Protein AF-A0A7S1EHJ7-F1 (afdb_monomer)

Structure (mmCIF, N/CA/C/O backbone):
data_AF-A0A7S1EHJ7-F1
#
_entry.id   AF-A0A7S1EHJ7-F1
#
loop_
_atom_site.group_PDB
_atom_site.id
_atom_site.type_symbol
_atom_site.label_atom_id
_atom_site.label_alt_id
_atom_site.label_comp_id
_atom_site.label_asym_id
_atom_site.label_entity_id
_atom_site.label_seq_id
_atom_site.pdbx_PDB_ins_code
_atom_site.Cartn_x
_atom_site.Cartn_y
_atom_site.Cartn_z
_atom_site.occupancy
_atom_site.B_iso_or_equiv
_atom_site.auth_seq_id
_atom_site.auth_comp_id
_atom_site.auth_asym_id
_atom_site.auth_atom_id
_atom_site.pdbx_PDB_model_num
ATOM 1 N N . ILE A 1 1 ? 2.067 16.881 5.313 1.00 90.81 1 ILE A N 1
ATOM 2 C CA . ILE A 1 1 ? 1.073 16.050 6.044 1.00 90.81 1 ILE A CA 1
ATOM 3 C C . ILE A 1 1 ? 0.923 16.614 7.448 1.00 90.81 1 ILE A C 1
ATOM 5 O O . ILE A 1 1 ? 1.936 17.007 8.009 1.00 90.81 1 ILE A O 1
ATOM 9 N N . TYR A 1 2 ? -0.285 16.680 8.009 1.00 91.31 2 TYR A N 1
ATOM 10 C CA . TYR A 1 2 ? -0.469 17.052 9.417 1.00 91.31 2 TYR A CA 1
ATOM 11 C C . TYR A 1 2 ? -0.591 15.801 10.284 1.00 91.31 2 TYR A C 1
ATOM 13 O O . TYR A 1 2 ? -1.281 14.858 9.908 1.00 91.31 2 TYR A O 1
ATOM 21 N N . THR A 1 3 ? 0.077 15.787 11.436 1.00 86.56 3 THR A N 1
ATOM 22 C CA . THR A 1 3 ? 0.035 14.667 12.386 1.00 86.56 3 THR A CA 1
ATOM 23 C C . THR A 1 3 ? -0.514 15.110 13.739 1.00 86.56 3 THR A C 1
ATOM 25 O O . THR A 1 3 ? -0.376 16.274 14.135 1.00 86.56 3 THR A O 1
ATOM 28 N N . SER A 1 4 ? -1.158 14.181 14.455 1.00 80.75 4 SER A N 1
ATOM 29 C CA . SER A 1 4 ? -1.612 14.401 15.828 1.00 80.75 4 SER A CA 1
ATOM 30 C C . SER A 1 4 ? -0.389 14.559 16.734 1.00 80.75 4 SER A C 1
ATOM 32 O O . SER A 1 4 ? 0.298 13.585 17.043 1.00 80.75 4 SER A O 1
ATOM 34 N N . GLY A 1 5 ? -0.074 15.795 17.117 1.00 71.25 5 GLY A N 1
ATOM 35 C CA . GLY A 1 5 ? 0.966 16.070 18.103 1.00 71.25 5 GLY A CA 1
ATOM 36 C C . GLY A 1 5 ? 0.512 15.648 19.501 1.00 71.25 5 GLY A C 1
ATOM 37 O O . GLY A 1 5 ? -0.667 15.736 19.825 1.00 71.25 5 GLY A O 1
ATOM 38 N N . THR A 1 6 ? 1.446 15.229 20.355 1.00 70.75 6 THR A N 1
ATOM 39 C CA . THR A 1 6 ? 1.169 14.935 21.776 1.00 70.75 6 THR A CA 1
ATOM 40 C C . THR A 1 6 ? 0.953 16.197 22.619 1.00 70.75 6 THR A C 1
ATOM 42 O O . THR A 1 6 ? 0.519 16.112 23.762 1.00 70.75 6 THR A O 1
ATOM 45 N N . THR A 1 7 ? 1.238 17.376 22.058 1.00 74.56 7 THR A N 1
ATOM 46 C CA . THR A 1 7 ? 1.077 18.682 22.699 1.00 74.56 7 THR A CA 1
ATOM 47 C C . THR A 1 7 ? 0.446 19.680 21.724 1.00 74.56 7 THR A C 1
ATOM 49 O O . THR A 1 7 ? 1.096 20.129 20.778 1.00 74.56 7 THR A O 1
ATOM 52 N N . GLY A 1 8 ? -0.821 20.036 21.955 1.00 81.00 8 GLY A N 1
ATOM 53 C CA . GLY A 1 8 ? -1.511 21.129 21.258 1.00 81.00 8 GLY A CA 1
ATOM 54 C C . GLY A 1 8 ? -1.956 20.827 19.821 1.00 81.00 8 GLY A C 1
ATOM 55 O O . GLY A 1 8 ? -2.381 19.719 19.503 1.00 81.00 8 GLY A O 1
ATOM 56 N N . ASN A 1 9 ? -1.905 21.853 18.965 1.00 87.75 9 ASN A N 1
ATOM 57 C CA . ASN A 1 9 ? -2.406 21.799 17.589 1.00 87.75 9 ASN A CA 1
ATOM 58 C C . ASN A 1 9 ? -1.641 20.783 16.712 1.00 87.75 9 ASN A C 1
ATOM 60 O O . ASN A 1 9 ? -0.449 20.545 16.946 1.00 87.75 9 ASN A O 1
ATOM 64 N N . PRO A 1 10 ? -2.282 20.225 15.662 1.00 88.94 10 PRO A N 1
ATOM 65 C CA . PRO A 1 10 ? -1.616 19.357 14.695 1.00 88.94 10 PRO A CA 1
ATOM 66 C C . PRO A 1 10 ? -0.368 20.008 14.095 1.00 88.94 10 PRO A C 1
ATOM 68 O O . PRO A 1 10 ? -0.369 21.189 13.743 1.00 88.94 10 PRO A O 1
ATOM 71 N N . LYS A 1 11 ? 0.699 19.221 13.945 1.00 91.12 11 LYS A N 1
ATOM 72 C CA . LYS A 1 11 ? 1.992 19.698 13.435 1.00 91.12 11 LYS A CA 1
ATOM 73 C C . LYS A 1 11 ? 2.163 19.287 11.978 1.00 91.12 11 LYS A C 1
ATOM 75 O O . LYS A 1 11 ? 1.831 18.163 11.605 1.00 91.12 11 LYS A O 1
ATOM 80 N N . GLY A 1 12 ? 2.681 20.199 11.160 1.00 92.56 12 GLY A N 1
ATOM 81 C CA . GLY A 1 12 ? 2.990 19.933 9.759 1.00 92.56 12 GLY A CA 1
ATOM 82 C C . GLY A 1 12 ? 4.323 19.200 9.614 1.00 92.56 12 GLY A C 1
ATOM 83 O O . GLY A 1 12 ? 5.369 19.737 9.966 1.00 92.56 12 GLY A O 1
ATOM 84 N N . ALA A 1 13 ? 4.292 17.992 9.062 1.00 93.06 13 ALA A N 1
ATOM 85 C CA . ALA A 1 13 ? 5.464 17.271 8.591 1.00 93.06 13 ALA A CA 1
ATOM 86 C C . ALA A 1 13 ? 5.707 17.586 7.107 1.00 93.06 13 ALA A C 1
ATOM 88 O O . ALA A 1 13 ? 4.861 17.291 6.247 1.00 93.06 13 ALA A O 1
ATOM 89 N N . LEU A 1 14 ? 6.869 18.181 6.822 1.00 95.38 14 LEU A N 1
ATOM 90 C CA . LEU A 1 14 ? 7.370 18.397 5.469 1.00 95.38 14 LEU A CA 1
ATOM 91 C C . LEU A 1 14 ? 8.178 17.174 5.035 1.00 95.38 14 LEU A C 1
ATOM 93 O O . LEU A 1 14 ? 9.206 16.859 5.629 1.00 95.38 14 LEU A O 1
ATOM 97 N N . ILE A 1 15 ? 7.713 16.501 3.987 1.00 94.88 15 ILE A N 1
ATOM 98 C CA . ILE A 1 15 ? 8.362 15.313 3.433 1.00 94.88 15 ILE A CA 1
ATOM 99 C C . ILE A 1 15 ? 8.882 15.693 2.042 1.00 94.88 15 ILE A C 1
ATOM 101 O O . ILE A 1 15 ? 8.072 16.022 1.173 1.00 94.88 15 ILE A O 1
ATOM 105 N N . PRO A 1 16 ? 10.206 15.712 1.807 1.00 96.19 16 PRO A N 1
ATOM 106 C CA . PRO A 1 16 ? 10.737 16.024 0.486 1.00 96.19 16 PRO A CA 1
ATOM 107 C C . PRO A 1 16 ? 10.447 14.873 -0.483 1.00 96.19 16 PRO A C 1
ATOM 109 O O . PRO A 1 16 ? 10.479 13.715 -0.079 1.00 96.19 16 PRO A O 1
ATOM 112 N N . GLN A 1 17 ? 10.266 15.161 -1.775 1.00 94.69 17 GLN A N 1
ATOM 113 C CA . GLN A 1 17 ? 9.978 14.126 -2.784 1.00 94.69 17 GLN A CA 1
ATOM 114 C C . GLN A 1 17 ? 10.992 12.968 -2.773 1.00 94.69 17 GLN A C 1
ATOM 116 O O . GLN A 1 17 ? 10.603 11.807 -2.851 1.00 94.69 17 GLN A O 1
ATOM 121 N N . ARG A 1 18 ? 12.289 13.263 -2.577 1.00 96.25 18 ARG A N 1
ATOM 122 C CA . ARG A 1 18 ? 13.354 12.244 -2.486 1.00 96.25 18 ARG A CA 1
ATOM 123 C C . ARG A 1 18 ? 13.157 11.223 -1.360 1.00 96.25 18 ARG A C 1
ATOM 125 O O . ARG A 1 18 ? 13.739 10.147 -1.424 1.00 96.25 18 ARG A O 1
ATOM 132 N N . ALA A 1 19 ? 12.364 11.546 -0.334 1.00 96.31 19 ALA A N 1
ATOM 133 C CA . ALA A 1 19 ? 12.063 10.613 0.748 1.00 96.31 19 ALA A CA 1
ATOM 134 C C . ALA A 1 19 ? 11.304 9.379 0.243 1.00 96.31 19 ALA A C 1
ATOM 136 O O . ALA A 1 19 ? 11.438 8.317 0.842 1.00 96.31 19 ALA A O 1
ATOM 137 N N . LEU A 1 20 ? 10.579 9.490 -0.880 1.00 97.19 20 LEU A N 1
ATOM 138 C CA . LEU A 1 20 ? 9.947 8.343 -1.525 1.00 97.19 20 LEU A CA 1
ATOM 139 C C . LEU A 1 20 ? 10.973 7.250 -1.827 1.00 97.19 20 LEU A C 1
ATOM 141 O O . LEU A 1 20 ? 10.752 6.114 -1.438 1.00 97.19 20 LEU A O 1
ATOM 145 N N . ILE A 1 21 ? 12.121 7.602 -2.415 1.00 96.62 21 ILE A N 1
ATOM 146 C CA . ILE A 1 21 ? 13.168 6.638 -2.792 1.00 96.62 21 ILE A CA 1
ATOM 147 C C . ILE A 1 21 ? 13.679 5.851 -1.579 1.00 96.62 21 ILE A C 1
ATOM 149 O O . ILE A 1 21 ? 13.888 4.646 -1.673 1.00 96.62 21 ILE A O 1
ATOM 153 N N . GLY A 1 22 ? 13.822 6.513 -0.427 1.00 96.12 22 GLY A N 1
ATOM 154 C CA . GLY A 1 22 ? 14.190 5.850 0.826 1.00 96.12 22 GLY A CA 1
ATOM 155 C C . GLY A 1 22 ? 13.096 4.933 1.385 1.00 96.12 22 GLY A C 1
ATOM 156 O O . GLY A 1 22 ? 13.419 3.950 2.043 1.00 96.12 22 GLY A O 1
ATOM 157 N N . ASN A 1 23 ? 11.819 5.221 1.106 1.00 96.75 23 ASN A N 1
ATOM 158 C CA . ASN A 1 23 ? 10.685 4.402 1.546 1.00 96.75 23 ASN A CA 1
ATOM 159 C C . ASN A 1 23 ? 10.510 3.122 0.712 1.00 96.75 23 ASN A C 1
ATOM 161 O O . ASN A 1 23 ? 10.030 2.110 1.222 1.00 96.75 23 ASN A O 1
ATOM 165 N N . LEU A 1 24 ? 10.895 3.157 -0.571 1.00 97.31 24 LEU A N 1
ATOM 166 C CA . LEU A 1 24 ? 10.608 2.085 -1.531 1.00 97.31 24 LEU A CA 1
ATOM 167 C C . LEU A 1 24 ? 11.140 0.717 -1.097 1.00 97.31 24 LEU A C 1
ATOM 169 O O . LEU A 1 24 ? 10.460 -0.279 -1.312 1.00 97.31 24 LEU A O 1
ATOM 173 N N . SER A 1 25 ? 12.315 0.644 -0.469 1.00 95.06 25 SER A N 1
ATOM 174 C CA . SER A 1 25 ? 12.891 -0.637 -0.037 1.00 95.06 25 SER A CA 1
ATOM 175 C C . SER A 1 25 ? 12.021 -1.342 1.008 1.00 95.06 25 SER A C 1
ATOM 177 O O . SER A 1 25 ? 11.764 -2.539 0.885 1.00 95.06 25 SER A O 1
ATOM 179 N N . GLY A 1 26 ? 11.516 -0.599 1.997 1.00 95.25 26 GLY A N 1
ATOM 180 C CA . GLY A 1 26 ? 10.600 -1.122 3.010 1.00 95.25 26 GLY A CA 1
ATOM 181 C C . GLY A 1 26 ? 9.246 -1.505 2.416 1.00 95.25 26 GLY A C 1
ATOM 182 O O . GLY A 1 26 ? 8.700 -2.560 2.744 1.00 95.25 26 GLY A O 1
ATOM 183 N N . PHE A 1 27 ? 8.731 -0.695 1.489 1.00 96.75 27 PHE A N 1
ATOM 184 C CA . PHE A 1 27 ? 7.498 -1.009 0.772 1.00 96.75 27 PHE A CA 1
ATOM 185 C C . PHE A 1 27 ? 7.631 -2.314 -0.029 1.00 96.75 27 PHE A C 1
ATOM 187 O O . PHE A 1 27 ? 6.865 -3.242 0.197 1.00 96.75 27 PHE A O 1
ATOM 194 N N . VAL A 1 28 ? 8.640 -2.437 -0.895 1.00 95.25 28 VAL A N 1
ATOM 195 C CA . VAL A 1 28 ? 8.849 -3.629 -1.737 1.00 95.25 28 VAL A CA 1
ATOM 196 C C . VAL A 1 28 ? 9.022 -4.886 -0.882 1.00 95.25 28 VAL A C 1
ATOM 198 O O . VAL A 1 28 ? 8.375 -5.899 -1.145 1.00 95.25 28 VAL A O 1
ATOM 201 N N . ALA A 1 29 ? 9.840 -4.820 0.173 1.00 93.94 29 ALA A N 1
ATOM 202 C CA . ALA A 1 29 ? 10.087 -5.963 1.050 1.00 93.94 29 ALA A CA 1
ATOM 203 C C . ALA A 1 29 ? 8.841 -6.390 1.850 1.00 93.94 29 ALA A C 1
ATOM 205 O O . ALA A 1 29 ? 8.636 -7.581 2.071 1.00 93.94 29 ALA A O 1
ATOM 206 N N . SER A 1 30 ? 8.001 -5.439 2.276 1.00 94.25 30 SER A N 1
ATOM 207 C CA . SER A 1 30 ? 6.759 -5.738 3.010 1.00 94.25 30 SER A CA 1
ATOM 208 C C . SER A 1 30 ? 5.587 -6.134 2.110 1.00 94.25 30 SER A C 1
ATOM 210 O O . SER A 1 30 ? 4.629 -6.732 2.593 1.00 94.25 30 SER A O 1
ATOM 212 N N . GLN A 1 31 ? 5.663 -5.836 0.812 1.00 95.38 31 GLN A N 1
ATOM 213 C CA . GLN A 1 31 ? 4.614 -6.091 -0.174 1.00 95.38 31 GLN A CA 1
ATOM 214 C C . GLN A 1 31 ? 5.018 -7.190 -1.161 1.00 95.38 31 GLN A C 1
ATOM 216 O O . GLN A 1 31 ? 4.764 -7.061 -2.351 1.00 95.38 31 GLN A O 1
ATOM 221 N N . ASN A 1 32 ? 5.671 -8.256 -0.683 1.00 93.06 32 ASN A N 1
ATOM 222 C CA . ASN A 1 32 ? 6.024 -9.441 -1.481 1.00 93.06 32 ASN A CA 1
ATOM 223 C C . ASN A 1 32 ? 6.696 -9.116 -2.829 1.00 93.06 32 ASN A C 1
ATOM 225 O O . ASN A 1 32 ? 6.364 -9.714 -3.848 1.00 93.06 32 ASN A O 1
ATOM 229 N N . TRP A 1 33 ? 7.648 -8.179 -2.829 1.00 93.75 33 TRP A N 1
ATOM 230 C CA . TRP A 1 33 ? 8.344 -7.715 -4.034 1.00 93.75 33 TRP A CA 1
ATOM 231 C C . TRP A 1 33 ? 7.430 -7.038 -5.0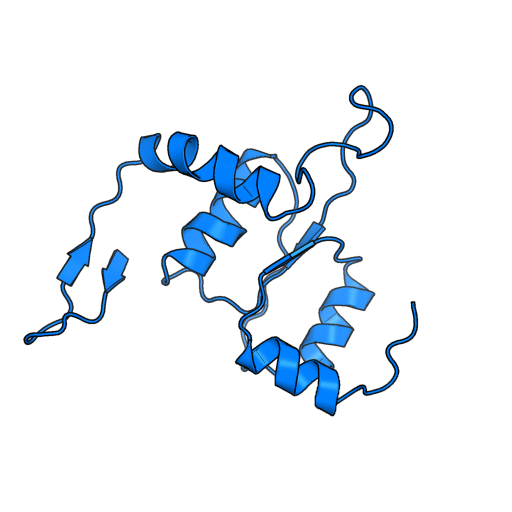64 1.00 93.75 33 TRP A C 1
ATOM 233 O O . TRP A 1 33 ? 7.583 -7.219 -6.271 1.00 93.75 33 TRP A O 1
ATOM 243 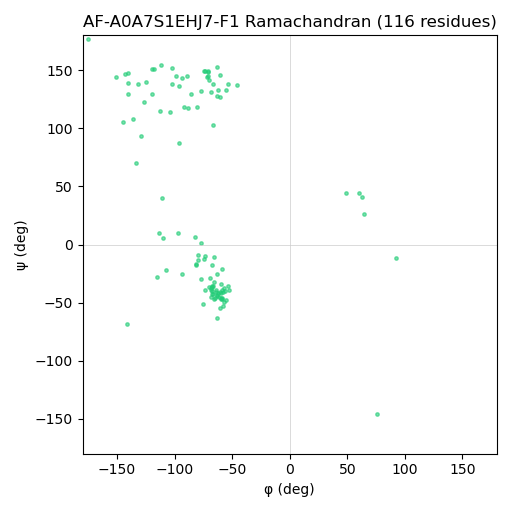N N . PHE A 1 34 ? 6.491 -6.219 -4.583 1.00 95.75 34 PHE A N 1
ATOM 244 C CA . PHE A 1 34 ? 5.579 -5.447 -5.422 1.00 95.75 34 PHE A CA 1
ATOM 245 C C . PHE A 1 34 ? 6.285 -4.733 -6.584 1.00 95.75 34 PHE A C 1
ATOM 247 O O . PHE A 1 34 ? 7.327 -4.102 -6.406 1.00 95.75 34 PHE A O 1
ATOM 254 N N . GLY A 1 35 ? 5.657 -4.779 -7.761 1.00 93.69 35 GLY A N 1
ATOM 255 C CA . GLY A 1 35 ? 6.174 -4.178 -8.992 1.00 93.69 35 GLY A CA 1
ATOM 256 C C . GLY A 1 35 ? 6.999 -5.140 -9.845 1.00 93.69 35 GLY A C 1
ATOM 257 O O . GLY A 1 35 ? 7.230 -4.846 -11.016 1.00 93.69 35 GLY A O 1
ATOM 258 N N . PHE A 1 36 ? 7.357 -6.307 -9.310 1.00 94.19 36 PHE A N 1
ATOM 259 C CA . PHE A 1 36 ? 8.049 -7.371 -10.031 1.00 94.19 36 PHE A CA 1
ATOM 260 C C . PHE A 1 36 ? 7.134 -8.587 -10.212 1.00 94.19 36 PHE A C 1
ATOM 262 O O . PHE A 1 36 ? 6.168 -8.773 -9.467 1.00 94.19 36 PHE A O 1
ATOM 269 N N . ASP A 1 37 ? 7.394 -9.385 -11.244 1.00 93.06 37 ASP A N 1
ATOM 270 C CA . ASP A 1 37 ? 6.827 -10.729 -11.336 1.00 93.06 37 ASP A CA 1
ATOM 271 C C . ASP A 1 37 ? 7.629 -11.653 -10.393 1.00 93.06 37 ASP A C 1
ATOM 273 O O . ASP A 1 37 ? 8.864 -11.598 -10.385 1.00 93.06 37 ASP A O 1
ATOM 277 N N . PRO A 1 38 ? 6.959 -12.461 -9.551 1.00 86.75 38 PRO A N 1
ATOM 278 C CA . PRO A 1 38 ? 7.624 -13.255 -8.518 1.00 86.75 38 PRO A CA 1
ATOM 279 C C . PRO A 1 38 ? 8.383 -14.477 -9.058 1.00 86.75 38 PRO A C 1
ATOM 281 O O . PRO A 1 38 ? 9.144 -15.092 -8.310 1.00 86.75 38 PRO A O 1
ATOM 284 N N . PHE A 1 39 ? 8.177 -14.854 -10.322 1.00 89.81 39 PHE A N 1
ATOM 285 C CA . PHE A 1 39 ? 8.765 -16.045 -10.937 1.00 89.81 39 PHE A CA 1
ATOM 286 C C . PHE A 1 39 ? 9.731 -15.715 -12.076 1.00 89.81 39 PHE A C 1
ATOM 288 O O . PHE A 1 39 ? 10.656 -16.489 -12.320 1.00 89.81 39 PHE A O 1
ATOM 295 N N . ASP A 1 40 ? 9.538 -14.591 -12.765 1.00 92.81 40 ASP A N 1
ATOM 296 C CA . ASP A 1 40 ? 10.357 -14.189 -13.905 1.00 92.81 40 ASP A CA 1
ATOM 297 C C . ASP A 1 40 ? 10.557 -12.662 -13.959 1.00 92.81 40 ASP A C 1
ATOM 299 O O . ASP A 1 40 ? 9.668 -11.937 -14.404 1.00 92.81 40 ASP A O 1
ATOM 303 N N . PRO A 1 41 ? 11.748 -12.144 -13.608 1.00 88.06 41 PRO A N 1
ATOM 304 C CA . PRO A 1 41 ? 12.010 -10.705 -13.588 1.00 88.06 41 PRO A CA 1
ATOM 305 C C . PRO A 1 41 ? 11.972 -10.041 -14.975 1.00 88.06 41 PRO A C 1
ATOM 307 O O . PRO A 1 41 ? 11.993 -8.814 -15.055 1.00 88.06 41 PRO A O 1
ATOM 310 N N . SER A 1 42 ? 11.938 -10.813 -16.068 1.00 92.38 42 SER A N 1
ATOM 311 C CA . SER A 1 42 ? 11.767 -10.274 -17.422 1.00 92.38 42 SER A CA 1
ATOM 312 C C . SER A 1 42 ? 10.306 -9.977 -17.772 1.00 92.38 42 SER A C 1
ATOM 314 O O . SER A 1 42 ? 10.036 -9.236 -18.723 1.00 92.38 42 SER A O 1
ATOM 316 N N . ARG A 1 43 ? 9.353 -10.527 -17.008 1.00 93.94 43 ARG A N 1
ATOM 317 C CA . ARG A 1 43 ? 7.920 -10.330 -17.225 1.00 93.94 43 ARG A CA 1
ATOM 318 C C . ARG A 1 43 ? 7.410 -9.109 -16.461 1.00 93.94 43 ARG A C 1
ATOM 320 O O . ARG A 1 43 ? 7.855 -8.830 -15.347 1.00 93.94 43 ARG A O 1
ATOM 327 N N . PRO A 1 44 ? 6.445 -8.370 -17.035 1.00 90.56 44 PRO A N 1
ATOM 328 C CA . PRO A 1 44 ? 5.785 -7.303 -16.305 1.00 90.56 44 PRO A CA 1
ATOM 329 C C . PRO A 1 44 ? 4.955 -7.890 -15.161 1.00 90.56 44 PRO A C 1
ATOM 331 O O . PRO A 1 44 ? 4.233 -8.866 -15.352 1.00 90.56 44 PRO A O 1
ATOM 334 N N . SER A 1 45 ? 5.008 -7.247 -13.995 1.00 94.81 45 SER A N 1
ATOM 335 C CA . SER A 1 45 ? 4.134 -7.581 -12.870 1.00 94.81 45 SER A CA 1
ATOM 336 C C . SER A 1 45 ? 2.662 -7.393 -13.252 1.00 94.81 45 SER A C 1
ATOM 338 O O . SER A 1 45 ? 2.317 -6.466 -13.987 1.00 94.81 45 SER A O 1
ATOM 340 N N . ASP A 1 46 ? 1.778 -8.227 -12.720 1.00 94.31 46 ASP A N 1
ATOM 341 C CA . ASP A 1 46 ? 0.323 -8.065 -12.778 1.00 94.31 46 ASP A CA 1
ATOM 342 C C . ASP A 1 46 ? -0.237 -7.418 -11.498 1.00 94.31 46 ASP A C 1
ATOM 344 O O . ASP A 1 46 ? -1.449 -7.278 -11.351 1.00 94.31 46 ASP A O 1
ATOM 348 N N . ALA A 1 47 ? 0.632 -6.916 -10.610 1.00 96.88 47 ALA A N 1
ATOM 349 C CA . ALA A 1 47 ? 0.238 -6.422 -9.300 1.00 96.88 47 ALA A CA 1
ATOM 350 C C . ALA A 1 47 ? -0.844 -5.328 -9.346 1.00 96.88 47 ALA A C 1
ATOM 352 O O . ALA A 1 47 ? -0.725 -4.352 -10.095 1.00 96.88 47 ALA A O 1
ATOM 353 N N . VAL A 1 48 ? -1.866 -5.475 -8.504 1.00 98.00 48 VAL A N 1
ATOM 354 C CA . VAL A 1 48 ? -2.931 -4.495 -8.267 1.00 98.00 48 VAL A CA 1
ATOM 355 C C . VAL A 1 48 ? -2.997 -4.255 -6.768 1.00 98.00 48 VAL A C 1
ATOM 357 O O . VAL A 1 48 ? -3.165 -5.201 -5.994 1.00 98.00 48 VAL A O 1
ATOM 360 N N . PHE A 1 49 ? -2.846 -2.999 -6.356 1.00 98.38 49 PHE A N 1
ATOM 361 C CA . PHE A 1 49 ? -2.819 -2.636 -4.943 1.00 98.38 49 PHE A CA 1
ATOM 362 C C . PHE A 1 49 ? -4.178 -2.122 -4.473 1.00 98.38 49 PHE A C 1
ATOM 364 O O . PHE A 1 49 ? -4.870 -1.403 -5.193 1.00 98.38 49 PHE A O 1
ATOM 371 N N . TRP A 1 50 ? -4.543 -2.411 -3.231 1.00 98.00 50 TRP A N 1
ATOM 372 C CA . TRP A 1 50 ? -5.677 -1.771 -2.573 1.00 98.00 50 TRP A CA 1
ATOM 373 C C . TRP A 1 50 ? -5.396 -1.531 -1.091 1.00 98.00 50 TRP A C 1
ATOM 375 O O . TRP A 1 50 ? -4.723 -2.308 -0.420 1.00 98.00 50 TRP A O 1
ATOM 385 N N . SER A 1 51 ? -5.933 -0.446 -0.544 1.00 97.12 51 SER A N 1
ATOM 386 C CA . SER A 1 51 ? -5.924 -0.217 0.898 1.00 97.12 51 SER A CA 1
ATOM 387 C C . SER A 1 51 ? -7.139 0.612 1.308 1.00 97.12 51 SER A C 1
ATOM 389 O O . SER A 1 51 ? -7.522 1.526 0.578 1.00 97.12 51 SER A O 1
ATOM 391 N N . PRO A 1 52 ? -7.730 0.359 2.490 1.00 96.19 52 PRO A N 1
ATOM 392 C CA . PRO A 1 52 ? -8.696 1.270 3.092 1.00 96.19 52 PRO A CA 1
ATOM 393 C C . PRO A 1 52 ? -8.029 2.492 3.752 1.00 96.19 52 PRO A C 1
ATOM 395 O O . PRO A 1 52 ? -8.724 3.288 4.381 1.00 96.19 52 PRO A O 1
ATOM 398 N N . ALA A 1 53 ? -6.697 2.624 3.690 1.00 95.31 53 ALA A N 1
ATOM 399 C CA . ALA A 1 53 ? -5.975 3.759 4.246 1.00 95.31 53 ALA A CA 1
ATOM 400 C C . ALA A 1 53 ? -6.256 5.049 3.464 1.00 95.31 53 ALA A C 1
ATOM 402 O O . ALA A 1 53 ? -6.134 5.101 2.242 1.00 95.31 53 ALA A O 1
ATOM 403 N N . ASP A 1 54 ? -6.577 6.107 4.202 1.00 93.06 54 ASP A N 1
ATOM 404 C CA . ASP A 1 54 ? -6.757 7.443 3.646 1.00 93.06 54 ASP A CA 1
ATOM 405 C C . ASP A 1 54 ? -5.420 8.045 3.175 1.00 93.06 54 ASP A C 1
ATOM 407 O O . ASP A 1 54 ? -4.382 7.883 3.824 1.00 93.06 54 ASP A O 1
ATOM 411 N N . TRP A 1 55 ? -5.440 8.760 2.049 1.00 94.44 55 TRP A N 1
ATOM 412 C CA . TRP A 1 55 ? -4.237 9.317 1.416 1.00 94.44 55 TRP A CA 1
ATOM 413 C C . TRP A 1 55 ? -3.727 10.613 2.064 1.00 94.44 55 TRP A C 1
ATOM 415 O O . TRP A 1 55 ? -2.626 11.060 1.747 1.00 94.44 55 TRP A O 1
ATOM 425 N N . ALA A 1 56 ? -4.475 11.220 2.987 1.00 92.31 56 ALA A N 1
ATOM 426 C CA . ALA A 1 56 ? -3.985 12.320 3.815 1.00 92.31 56 ALA A CA 1
ATOM 427 C C . ALA A 1 56 ? -3.117 11.827 4.986 1.00 92.31 56 ALA A C 1
ATOM 429 O O . ALA A 1 56 ? -2.415 12.627 5.611 1.00 92.31 56 ALA A O 1
ATOM 430 N N . TRP A 1 57 ? -3.133 10.523 5.280 1.00 92.06 57 TRP A N 1
ATOM 431 C CA . TRP A 1 57 ? -2.271 9.897 6.275 1.00 92.06 57 TRP A CA 1
ATOM 432 C C . TRP A 1 57 ? -0.995 9.335 5.640 1.00 92.06 57 TRP A C 1
ATOM 434 O O . TRP A 1 57 ? -1.016 8.785 4.540 1.00 92.06 57 TRP A O 1
ATOM 444 N N . THR A 1 58 ? 0.130 9.431 6.357 1.00 93.12 58 THR A N 1
ATOM 445 C CA . THR A 1 58 ? 1.444 9.026 5.838 1.00 93.12 58 THR A CA 1
ATOM 446 C C . THR A 1 58 ? 1.472 7.581 5.355 1.00 93.12 58 THR A C 1
ATOM 448 O O . THR A 1 58 ? 2.042 7.352 4.301 1.00 93.12 58 THR A O 1
ATOM 451 N N . GLY A 1 59 ? 0.838 6.627 6.043 1.00 92.69 59 GLY A N 1
ATOM 452 C CA . GLY A 1 59 ? 0.839 5.238 5.572 1.00 92.69 59 GLY A CA 1
ATOM 453 C C . GLY A 1 59 ? 0.007 5.027 4.302 1.00 92.69 59 GLY A C 1
ATOM 454 O O . GLY A 1 59 ? 0.426 4.305 3.410 1.00 92.69 59 GLY A O 1
ATOM 455 N N . GLY A 1 60 ? -1.127 5.717 4.136 1.00 95.25 60 GLY A N 1
ATOM 456 C CA . GLY A 1 60 ? -1.881 5.657 2.877 1.00 95.25 60 GLY A CA 1
ATOM 457 C C . GLY A 1 60 ? -1.134 6.324 1.719 1.00 95.25 60 GLY A C 1
ATOM 458 O O . GLY A 1 60 ? -1.146 5.826 0.594 1.00 95.25 60 GLY A O 1
ATOM 459 N N . LEU A 1 61 ? -0.431 7.426 1.992 1.00 96.25 61 LEU A N 1
ATOM 460 C CA . LEU A 1 61 ? 0.331 8.141 0.973 1.00 96.25 61 LEU A CA 1
ATOM 461 C C . LEU A 1 61 ? 1.635 7.424 0.593 1.00 96.25 61 LEU A C 1
ATOM 463 O O . LEU A 1 61 ? 1.913 7.234 -0.589 1.00 96.25 61 LEU A O 1
ATOM 467 N N . MET A 1 62 ? 2.441 7.063 1.590 1.00 96.19 62 MET A N 1
ATOM 468 C CA . MET A 1 62 ? 3.805 6.556 1.423 1.00 96.19 62 MET A CA 1
ATOM 469 C C . MET A 1 62 ? 3.876 5.035 1.362 1.00 96.19 62 MET A C 1
ATOM 471 O O . MET A 1 62 ? 4.802 4.550 0.731 1.00 96.19 62 MET A O 1
ATOM 475 N N . ASP A 1 63 ? 2.920 4.299 1.936 1.00 95.50 63 ASP A N 1
ATOM 476 C CA . ASP A 1 63 ? 2.932 2.825 1.974 1.00 95.50 63 ASP A CA 1
ATOM 477 C C . ASP A 1 63 ? 1.797 2.196 1.144 1.00 95.50 63 ASP A C 1
ATOM 479 O O . ASP A 1 63 ? 1.569 0.990 1.207 1.00 95.50 63 ASP A O 1
ATOM 483 N N . ALA A 1 64 ? 1.090 3.003 0.343 1.00 97.00 64 ALA A N 1
ATOM 484 C CA . ALA A 1 64 ? 0.135 2.523 -0.655 1.00 97.00 64 ALA A CA 1
ATOM 485 C C . ALA A 1 64 ? 0.192 3.352 -1.948 1.00 97.00 64 ALA A C 1
ATOM 487 O O . ALA A 1 64 ? 0.659 2.846 -2.967 1.00 97.00 64 ALA A O 1
ATOM 488 N N . LEU A 1 65 ? -0.235 4.621 -1.932 1.00 97.81 65 LEU A N 1
ATOM 489 C CA . LEU A 1 65 ? -0.431 5.414 -3.155 1.00 97.81 65 LEU A CA 1
ATOM 490 C C . LEU A 1 65 ? 0.862 5.650 -3.949 1.00 97.81 65 LEU A C 1
ATOM 492 O O . LEU A 1 65 ? 0.972 5.219 -5.097 1.00 97.81 65 LEU A O 1
ATOM 496 N N . LEU A 1 66 ? 1.833 6.359 -3.366 1.00 98.00 66 LEU A N 1
ATOM 497 C CA . LEU A 1 66 ? 3.008 6.820 -4.109 1.00 98.00 66 LEU A CA 1
ATOM 498 C C . LEU A 1 66 ? 3.922 5.679 -4.579 1.00 98.00 66 LEU A C 1
ATOM 500 O O . LEU A 1 66 ? 4.335 5.735 -5.736 1.00 98.00 66 LEU A O 1
ATOM 504 N N . PRO A 1 67 ? 4.226 4.636 -3.779 1.00 97.81 67 PRO A N 1
ATOM 505 C CA . PRO A 1 67 ? 5.008 3.507 -4.278 1.00 97.81 67 PRO A CA 1
ATOM 506 C C . PRO A 1 67 ? 4.290 2.733 -5.381 1.00 97.81 67 PRO A C 1
ATOM 508 O O . PRO A 1 67 ? 4.921 2.354 -6.363 1.00 97.81 67 PRO A O 1
ATOM 511 N N . THR A 1 68 ? 2.971 2.542 -5.265 1.00 98.06 68 THR A N 1
ATOM 512 C CA . THR A 1 68 ? 2.197 1.846 -6.302 1.00 98.06 68 THR A CA 1
ATOM 513 C C . THR A 1 68 ? 2.314 2.565 -7.645 1.00 98.06 68 THR A C 1
ATOM 515 O O . THR A 1 68 ? 2.637 1.946 -8.660 1.00 98.06 68 THR A O 1
ATOM 518 N N . LEU A 1 69 ? 2.147 3.892 -7.633 1.00 97.56 69 LEU A N 1
ATOM 519 C CA . LEU A 1 69 ? 2.310 4.723 -8.824 1.00 97.56 69 LEU A CA 1
ATOM 520 C C . LEU A 1 69 ? 3.764 4.779 -9.312 1.00 97.56 69 LEU A C 1
ATOM 522 O O . LEU A 1 69 ? 3.990 4.790 -10.518 1.00 97.56 69 LEU A O 1
ATOM 526 N N . TYR A 1 70 ? 4.747 4.770 -8.405 1.00 97.62 70 TYR A N 1
ATOM 527 C CA . TYR A 1 70 ? 6.169 4.725 -8.759 1.00 97.62 70 TYR A CA 1
ATOM 528 C C . TYR A 1 70 ? 6.512 3.491 -9.607 1.00 97.62 70 TYR A C 1
ATOM 530 O O . TYR A 1 70 ? 7.238 3.610 -10.590 1.00 97.62 70 TYR A O 1
ATOM 538 N N . PHE A 1 71 ? 5.946 2.325 -9.279 1.00 96.56 71 PHE A N 1
ATOM 539 C CA . PHE A 1 71 ? 6.113 1.092 -10.059 1.00 96.56 71 PHE A CA 1
ATOM 540 C C . PHE A 1 71 ? 5.170 0.988 -11.272 1.00 96.56 71 PHE A C 1
ATOM 542 O O . PHE A 1 71 ? 5.112 -0.058 -11.917 1.00 96.56 71 PHE A O 1
ATOM 549 N N . GLY A 1 72 ? 4.408 2.040 -11.591 1.00 96.75 72 GLY A N 1
ATOM 550 C CA . GLY A 1 72 ? 3.484 2.048 -12.729 1.00 96.75 72 GLY A CA 1
ATOM 551 C C . GLY A 1 72 ? 2.335 1.044 -12.596 1.00 96.75 72 GLY A C 1
ATOM 552 O O . GLY A 1 72 ? 1.821 0.557 -13.602 1.00 96.75 72 GLY A O 1
ATOM 553 N N . ARG A 1 73 ? 1.951 0.694 -11.363 1.00 97.56 73 ARG A N 1
ATOM 554 C CA . ARG A 1 73 ? 0.892 -0.279 -11.074 1.00 97.56 73 ARG A CA 1
ATOM 555 C C . ARG A 1 73 ? -0.414 0.419 -10.677 1.00 97.56 73 ARG A C 1
ATOM 557 O O . ARG A 1 73 ? -0.377 1.523 -10.133 1.00 97.56 73 ARG A O 1
ATOM 564 N N . PRO A 1 74 ? -1.582 -0.197 -10.934 1.00 97.88 74 PRO A N 1
ATOM 565 C CA . PRO A 1 74 ? -2.862 0.355 -10.509 1.00 97.88 74 PRO A CA 1
ATOM 566 C C . PRO A 1 74 ? -3.061 0.241 -8.990 1.00 97.88 74 PRO A C 1
ATOM 568 O O . PRO A 1 74 ? -2.696 -0.762 -8.369 1.00 97.88 74 PRO A O 1
ATOM 571 N N . ILE A 1 75 ? -3.712 1.256 -8.418 1.00 98.25 75 ILE A N 1
ATOM 572 C CA . ILE A 1 75 ? -4.237 1.252 -7.050 1.00 98.25 75 ILE A CA 1
ATOM 573 C C . ILE A 1 75 ? -5.751 1.459 -7.080 1.00 98.25 75 ILE A C 1
ATOM 575 O O . ILE A 1 75 ? -6.252 2.390 -7.710 1.00 98.25 75 ILE A O 1
ATOM 579 N N . VAL A 1 76 ? -6.487 0.594 -6.389 1.00 98.25 76 VAL A N 1
ATOM 580 C CA . VAL A 1 76 ? -7.941 0.701 -6.248 1.00 98.25 76 VAL A CA 1
ATOM 581 C C . VAL A 1 76 ? -8.255 1.633 -5.080 1.00 98.25 76 VAL A C 1
ATOM 583 O O . VAL A 1 76 ? -7.743 1.455 -3.974 1.00 98.25 76 VAL A O 1
ATOM 586 N N . ALA A 1 77 ? -9.126 2.613 -5.317 1.00 96.44 77 ALA A N 1
ATOM 587 C CA . ALA A 1 77 ? -9.606 3.550 -4.308 1.00 96.44 77 ALA A CA 1
ATOM 588 C C . ALA A 1 77 ? -11.119 3.410 -4.123 1.00 96.44 77 ALA A C 1
ATOM 590 O O . ALA A 1 77 ? -11.846 3.078 -5.058 1.00 96.44 77 ALA A O 1
ATOM 591 N N . TRP A 1 78 ? -11.600 3.704 -2.916 1.00 96.06 78 TRP A N 1
ATOM 592 C CA . TRP A 1 78 ? -13.028 3.743 -2.628 1.00 96.06 78 TRP A CA 1
ATOM 593 C C . TRP A 1 78 ? -13.371 4.909 -1.707 1.00 96.06 78 TRP A C 1
ATOM 595 O O . TRP A 1 78 ? -12.771 5.071 -0.646 1.00 96.06 78 TRP A O 1
ATOM 605 N N . GLN A 1 79 ? -14.366 5.702 -2.104 1.00 94.25 79 GLN A N 1
ATOM 606 C CA . GLN A 1 79 ? -14.868 6.815 -1.311 1.00 94.25 79 GLN A CA 1
ATOM 607 C C . GLN A 1 79 ? -16.092 6.368 -0.507 1.00 94.25 79 GLN A C 1
ATOM 609 O O . GLN A 1 79 ? -17.239 6.505 -0.927 1.00 94.25 79 GLN A O 1
ATOM 614 N N . GLY A 1 80 ? -15.848 5.833 0.682 1.00 94.12 80 GLY A N 1
ATOM 615 C CA . GLY A 1 80 ? -16.905 5.418 1.591 1.00 94.12 80 GLY A CA 1
ATOM 616 C C . GLY A 1 80 ? -16.352 4.944 2.924 1.00 94.12 80 GLY A C 1
ATOM 617 O O . GLY A 1 80 ? -15.142 4.868 3.130 1.00 94.12 80 GLY A O 1
ATOM 618 N N . ARG A 1 81 ? -17.247 4.609 3.855 1.00 93.88 81 ARG A N 1
ATOM 619 C CA . ARG A 1 81 ? -16.831 3.974 5.109 1.00 93.88 81 ARG A CA 1
ATOM 620 C C . ARG A 1 81 ? -16.370 2.547 4.840 1.00 93.88 81 ARG A C 1
ATOM 622 O O . ARG A 1 81 ? -16.950 1.843 4.014 1.00 93.88 81 ARG A O 1
ATOM 629 N N . PHE A 1 82 ? -15.362 2.115 5.589 1.00 96.50 82 PHE A N 1
ATOM 630 C CA . PHE A 1 82 ? -14.911 0.734 5.556 1.00 96.50 82 PHE A CA 1
ATOM 631 C C . PHE A 1 82 ? -16.023 -0.219 6.015 1.00 96.50 82 PHE A C 1
ATOM 633 O O . PHE A 1 82 ? -16.631 -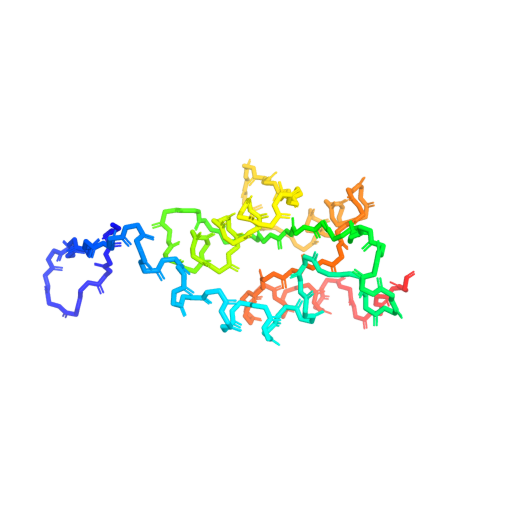0.027 7.070 1.00 96.50 82 PHE A O 1
ATOM 640 N N . SER A 1 83 ? -16.235 -1.285 5.249 1.00 96.69 83 SER A N 1
ATOM 641 C CA . SER A 1 83 ? -16.921 -2.495 5.689 1.00 96.69 83 SER A CA 1
ATOM 642 C C . SER A 1 83 ? -16.201 -3.705 5.099 1.00 96.69 83 SER A C 1
ATOM 644 O O . SER A 1 83 ? -15.666 -3.633 3.992 1.00 96.69 83 SER A O 1
ATOM 646 N N . ALA A 1 84 ? -16.188 -4.823 5.826 1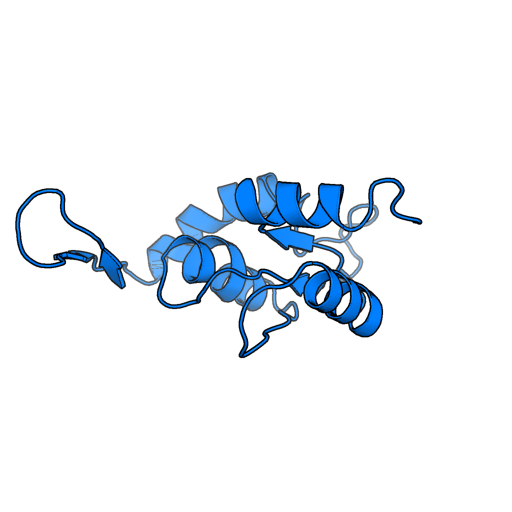.00 96.19 84 ALA A N 1
ATOM 647 C CA . ALA A 1 84 ? -15.547 -6.045 5.346 1.00 96.19 84 ALA A CA 1
ATOM 648 C C . ALA A 1 84 ? -16.177 -6.553 4.038 1.00 96.19 84 ALA A C 1
ATOM 650 O O . ALA A 1 84 ? -15.458 -6.924 3.119 1.00 96.19 84 ALA A O 1
ATOM 651 N N . ALA A 1 85 ? -17.508 -6.492 3.925 1.00 95.25 85 ALA A N 1
ATOM 652 C CA . ALA A 1 85 ? -18.219 -6.886 2.711 1.00 95.25 85 ALA A CA 1
ATOM 653 C C . ALA A 1 85 ? -17.775 -6.058 1.496 1.00 95.25 85 ALA A C 1
ATOM 655 O O . ALA A 1 85 ? -17.438 -6.620 0.459 1.00 95.25 85 ALA A O 1
ATOM 656 N N . LYS A 1 86 ? -17.692 -4.726 1.644 1.00 96.69 86 LYS A N 1
ATOM 657 C CA . LYS A 1 86 ? -17.235 -3.857 0.555 1.00 96.69 86 LYS A CA 1
ATOM 658 C C . LYS A 1 86 ? -15.758 -4.084 0.230 1.00 96.69 86 LYS A C 1
ATOM 660 O O . LYS A 1 86 ? -15.389 -4.038 -0.934 1.00 96.69 86 LYS A O 1
ATOM 665 N N . ALA A 1 87 ? -14.922 -4.351 1.233 1.00 96.50 87 ALA A N 1
ATOM 666 C CA . ALA A 1 87 ? -13.523 -4.704 1.017 1.00 96.50 87 ALA A CA 1
ATOM 667 C C . ALA A 1 87 ? -13.395 -5.953 0.126 1.00 96.50 87 ALA A C 1
ATOM 669 O O . ALA A 1 87 ? -12.721 -5.895 -0.899 1.00 96.50 87 ALA A O 1
ATOM 670 N N . PHE A 1 88 ? -14.075 -7.051 0.473 1.00 95.75 88 PHE A N 1
ATOM 671 C CA . PHE A 1 88 ? -14.051 -8.278 -0.330 1.00 95.75 88 PHE A CA 1
ATOM 672 C C . PHE A 1 88 ? -14.621 -8.075 -1.735 1.00 95.75 88 PHE A C 1
ATOM 674 O O . PHE A 1 88 ? -14.026 -8.545 -2.699 1.00 95.75 88 PHE A O 1
ATOM 681 N N . GLU A 1 89 ? -15.718 -7.326 -1.864 1.00 95.88 89 GLU A N 1
ATOM 682 C CA . GLU A 1 89 ? -16.297 -6.970 -3.163 1.00 95.88 89 GLU A CA 1
ATOM 683 C C . GLU A 1 89 ? -15.284 -6.245 -4.058 1.00 95.88 89 GLU A C 1
ATOM 685 O O . GLU A 1 89 ? -15.085 -6.649 -5.199 1.00 95.88 89 GLU A O 1
ATOM 690 N N . LEU A 1 90 ? -14.610 -5.211 -3.541 1.00 97.12 90 LEU A N 1
ATOM 691 C CA . LEU A 1 90 ? -13.596 -4.466 -4.294 1.00 97.12 90 LEU A CA 1
ATOM 692 C C . LEU A 1 90 ? -12.414 -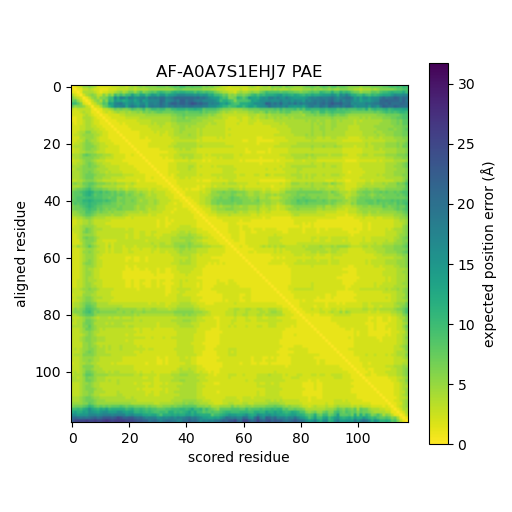5.364 -4.676 1.00 97.12 90 LEU A C 1
ATOM 694 O O . LEU A 1 90 ? -11.956 -5.326 -5.815 1.00 97.12 90 LEU A O 1
ATOM 698 N N . MET A 1 91 ? -11.931 -6.184 -3.739 1.00 96.31 91 MET A N 1
ATOM 699 C CA . MET A 1 91 ? -10.809 -7.085 -4.000 1.00 96.31 91 MET A CA 1
ATOM 700 C C . MET A 1 91 ? -11.128 -8.089 -5.108 1.00 96.31 91 MET A C 1
ATOM 702 O O . MET A 1 91 ? -10.321 -8.252 -6.022 1.00 96.31 91 MET A O 1
ATOM 706 N N . ALA A 1 92 ? -12.316 -8.695 -5.068 1.00 95.75 92 ALA A N 1
ATOM 707 C CA . ALA A 1 92 ? -12.765 -9.638 -6.083 1.00 95.75 92 ALA A CA 1
ATOM 708 C C . ALA A 1 92 ? -13.033 -8.955 -7.435 1.00 95.75 92 ALA A C 1
ATOM 710 O O . ALA A 1 92 ? -12.591 -9.449 -8.469 1.00 95.75 92 ALA A O 1
ATOM 711 N N . ALA A 1 93 ? -13.719 -7.808 -7.442 1.00 97.44 93 ALA A N 1
ATOM 712 C CA . ALA A 1 93 ? -14.107 -7.116 -8.671 1.00 97.44 93 ALA A CA 1
ATOM 713 C C . ALA A 1 93 ? -12.909 -6.577 -9.468 1.00 97.44 93 ALA A C 1
ATOM 715 O O . ALA A 1 93 ? -12.970 -6.518 -10.695 1.00 97.44 93 ALA A O 1
ATOM 716 N N . TYR A 1 94 ? -11.831 -6.186 -8.783 1.00 98.00 94 TYR A N 1
ATOM 717 C CA . TYR A 1 94 ? -10.662 -5.560 -9.408 1.00 98.00 94 TYR A CA 1
ATOM 718 C C . TYR A 1 94 ? -9.407 -6.440 -9.418 1.00 98.00 94 TYR A C 1
ATOM 720 O O . TYR A 1 94 ? -8.351 -5.965 -9.831 1.00 98.00 94 TYR A O 1
ATOM 728 N N . GLY A 1 95 ? -9.500 -7.699 -8.974 1.00 96.81 95 GLY A N 1
ATOM 729 C CA . GLY A 1 95 ? -8.359 -8.619 -8.957 1.00 96.81 95 GLY A CA 1
ATOM 730 C C . GLY A 1 95 ? -7.201 -8.104 -8.102 1.00 96.81 95 GLY A C 1
ATOM 731 O O . GLY A 1 95 ? -6.052 -8.130 -8.532 1.00 96.81 95 GLY A O 1
ATOM 732 N N . VAL A 1 96 ? -7.502 -7.578 -6.911 1.00 97.56 96 VAL A N 1
ATOM 733 C CA . VAL A 1 96 ? -6.476 -7.070 -5.990 1.00 97.56 96 VAL A CA 1
ATOM 734 C C . VAL A 1 96 ? -5.529 -8.202 -5.605 1.00 97.56 96 VAL A C 1
ATOM 736 O O . VAL A 1 96 ? -5.964 -9.230 -5.091 1.00 97.56 96 VAL A O 1
ATOM 739 N N . THR A 1 97 ? -4.227 -7.982 -5.788 1.00 96.19 97 THR A N 1
ATOM 740 C CA . THR A 1 97 ? -3.187 -8.958 -5.428 1.00 96.19 97 THR A CA 1
ATOM 741 C C . THR A 1 97 ? -2.384 -8.545 -4.199 1.00 96.19 97 THR A C 1
ATOM 743 O O . THR A 1 97 ? -1.801 -9.398 -3.535 1.00 96.19 97 THR A O 1
ATOM 746 N N . HIS A 1 98 ? -2.369 -7.249 -3.868 1.00 97.19 98 HIS A N 1
ATOM 747 C CA . HIS A 1 98 ? -1.637 -6.700 -2.729 1.00 97.19 98 HIS A CA 1
ATOM 748 C C . HIS A 1 98 ? -2.527 -5.771 -1.916 1.00 97.19 98 HIS A C 1
ATOM 750 O O . HIS A 1 98 ? -3.271 -4.958 -2.473 1.00 97.19 98 HIS A O 1
ATOM 756 N N . ALA A 1 99 ? -2.429 -5.871 -0.592 1.00 96.19 99 ALA A N 1
ATOM 757 C CA . ALA A 1 99 ? -3.188 -5.010 0.292 1.00 96.19 99 ALA A CA 1
ATOM 758 C C . ALA A 1 99 ? -2.391 -4.560 1.511 1.00 96.19 99 ALA A C 1
ATOM 760 O O . ALA A 1 99 ? -1.716 -5.346 2.174 1.00 96.19 99 ALA A O 1
ATOM 761 N N . PHE A 1 100 ? -2.564 -3.289 1.861 1.00 95.69 100 PHE A N 1
ATOM 762 C CA . PHE A 1 100 ? -2.118 -2.747 3.135 1.00 95.69 100 PHE A CA 1
ATOM 763 C C . PHE A 1 100 ? -3.317 -2.577 4.065 1.00 95.69 100 PHE A C 1
ATOM 765 O O . PHE A 1 100 ? -4.215 -1.779 3.790 1.00 95.69 100 PHE A O 1
ATOM 772 N N . LEU A 1 101 ? -3.346 -3.341 5.159 1.00 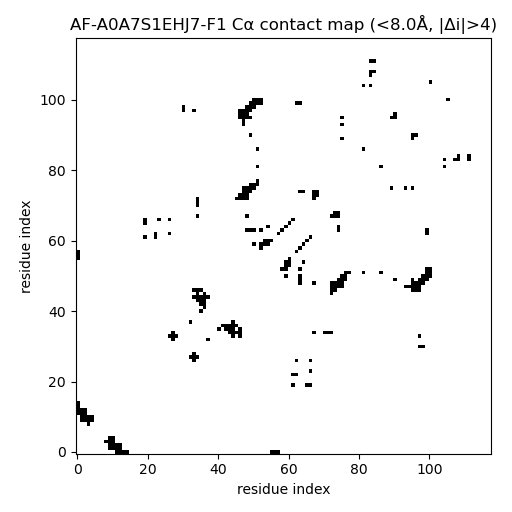95.25 101 LEU A N 1
ATOM 773 C CA . LEU A 1 101 ? -4.472 -3.398 6.090 1.00 95.25 101 LEU A CA 1
ATOM 774 C C . LEU A 1 101 ? -4.041 -3.091 7.519 1.00 95.25 101 LEU A C 1
ATOM 776 O O . LEU A 1 101 ? -3.033 -3.590 8.014 1.00 95.25 101 LEU A O 1
ATOM 780 N N . PHE A 1 102 ? -4.878 -2.334 8.222 1.00 94.56 102 PHE A N 1
ATOM 781 C CA . PHE A 1 102 ? -4.746 -2.156 9.662 1.00 94.56 102 PHE A CA 1
ATOM 782 C C . PHE A 1 102 ? -5.175 -3.425 10.409 1.00 94.56 102 PHE A C 1
ATOM 784 O O . PHE A 1 102 ? -6.13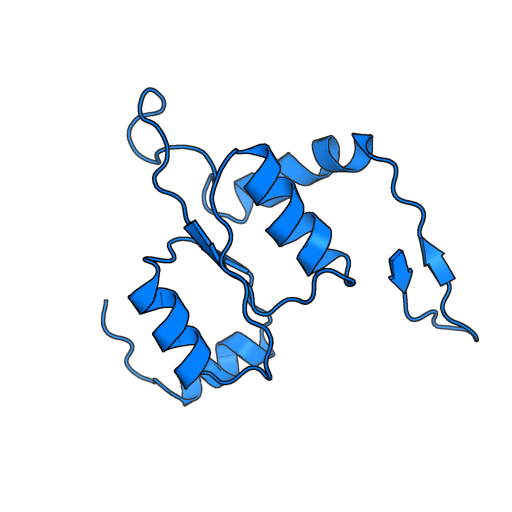0 -4.083 9.978 1.00 94.56 102 PHE A O 1
ATOM 791 N N . PRO A 1 103 ? -4.597 -3.722 11.589 1.00 96.00 103 PRO A N 1
ATOM 792 C CA . PRO A 1 103 ? -5.018 -4.864 12.403 1.00 96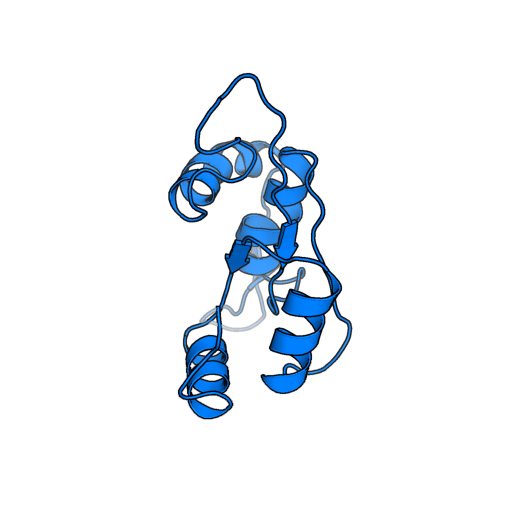.00 103 PRO A CA 1
ATOM 793 C C . PRO A 1 103 ? -6.524 -4.886 12.707 1.00 96.00 103 PRO A C 1
ATOM 795 O O . PRO A 1 103 ? -7.148 -5.944 12.721 1.00 96.00 103 PRO A O 1
ATOM 798 N N . THR A 1 104 ? -7.136 -3.718 12.912 1.00 95.94 104 THR A N 1
ATOM 799 C CA . THR A 1 104 ? -8.580 -3.582 13.160 1.00 95.94 104 THR A CA 1
ATOM 800 C C . THR A 1 104 ? -9.425 -3.946 11.939 1.00 95.94 104 THR A C 1
ATOM 802 O O . THR A 1 104 ? -10.417 -4.660 12.084 1.00 95.94 104 THR A O 1
ATOM 805 N N . ALA A 1 105 ? -9.023 -3.503 10.744 1.00 95.69 105 ALA A N 1
ATOM 806 C CA . ALA A 1 105 ? -9.689 -3.833 9.486 1.00 95.69 105 ALA A CA 1
ATOM 807 C C . ALA A 1 105 ? -9.567 -5.331 9.179 1.00 95.69 105 ALA A C 1
ATOM 809 O O . ALA A 1 105 ? -10.576 -5.984 8.915 1.00 95.69 105 ALA A O 1
ATOM 810 N N . LEU A 1 106 ? -8.360 -5.891 9.320 1.00 95.19 106 LEU A N 1
ATOM 811 C CA . LEU A 1 106 ? -8.117 -7.320 9.135 1.00 95.19 106 LEU A CA 1
ATOM 812 C C . LEU A 1 106 ? -8.960 -8.157 10.105 1.00 95.19 106 LEU A C 1
ATOM 814 O O . LEU A 1 106 ? -9.652 -9.079 9.683 1.00 95.19 106 LEU A O 1
ATOM 818 N N . LYS A 1 107 ? -8.999 -7.787 11.392 1.00 96.25 107 LYS A N 1
ATOM 819 C CA . LYS A 1 107 ? -9.840 -8.463 12.392 1.00 96.25 107 LYS A CA 1
ATOM 820 C C . LYS A 1 107 ? -11.328 -8.406 12.035 1.00 96.25 107 LYS A C 1
ATOM 822 O O . LYS A 1 107 ? -12.037 -9.395 12.210 1.00 96.25 107 LYS A O 1
ATOM 827 N N . ALA A 1 108 ? -11.813 -7.263 11.548 1.00 96.56 108 ALA A N 1
ATOM 828 C CA . ALA A 1 108 ? -13.197 -7.124 11.103 1.00 96.56 108 ALA A CA 1
ATOM 829 C C . ALA A 1 108 ? -13.501 -8.018 9.890 1.00 96.56 108 ALA A C 1
ATOM 831 O O . ALA A 1 108 ? -14.552 -8.654 9.860 1.00 96.56 108 ALA A O 1
ATOM 832 N N . MET A 1 109 ? -12.573 -8.117 8.935 1.00 95.50 109 MET A N 1
ATOM 833 C CA . MET A 1 109 ? -12.695 -9.008 7.778 1.00 95.50 109 MET A CA 1
ATOM 834 C C . MET A 1 109 ? -12.695 -10.482 8.176 1.00 95.50 109 MET A C 1
ATOM 836 O O . MET A 1 109 ? -13.585 -11.210 7.758 1.00 95.50 109 MET A O 1
ATOM 840 N N . MET A 1 110 ? -11.776 -10.902 9.051 1.00 95.00 110 MET A N 1
ATOM 841 C CA . MET A 1 110 ? -11.723 -12.274 9.576 1.00 95.00 110 MET A CA 1
ATOM 842 C C . MET A 1 110 ? -13.004 -12.668 10.320 1.00 95.00 110 MET A C 1
ATOM 844 O O . MET A 1 110 ? -13.405 -13.827 10.304 1.00 95.00 110 MET A O 1
ATOM 848 N N . LYS A 1 111 ? -13.652 -11.713 11.000 1.00 95.38 111 LYS A N 1
ATOM 849 C CA . LYS A 1 111 ? -14.937 -11.953 11.667 1.00 95.38 111 LYS A CA 1
ATOM 850 C C . LYS A 1 111 ? -16.089 -12.064 10.667 1.00 95.38 111 LYS A C 1
ATOM 852 O O . LYS A 1 111 ? -16.995 -12.859 10.893 1.00 95.38 111 LYS A O 1
ATOM 857 N N . ALA A 1 112 ? -16.079 -11.232 9.627 1.00 94.56 112 ALA A N 1
ATOM 858 C CA . ALA A 1 112 ? -17.107 -11.239 8.594 1.00 94.56 112 ALA A CA 1
ATOM 859 C C . ALA A 1 112 ? -17.041 -12.510 7.743 1.00 94.56 112 ALA A C 1
ATOM 861 O O . ALA A 1 112 ? -18.089 -13.069 7.450 1.00 94.56 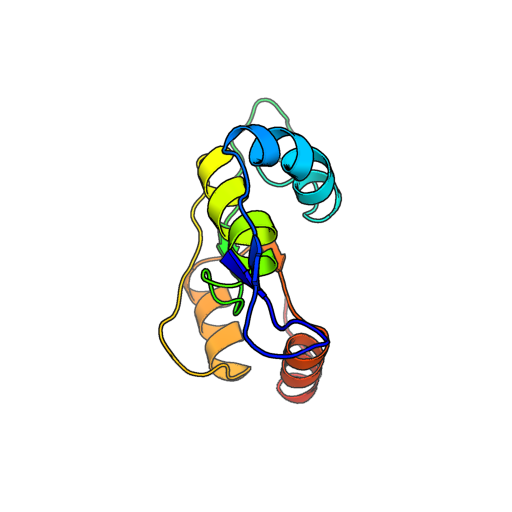112 ALA A O 1
ATOM 862 N N . GLU A 1 113 ? -15.829 -12.981 7.427 1.00 90.94 113 GLU A N 1
ATOM 863 C CA . GLU A 1 113 ? -15.613 -14.265 6.765 1.00 90.94 113 GLU A CA 1
ATOM 864 C C . GLU A 1 113 ? -14.583 -15.140 7.488 1.00 90.94 113 GLU A C 1
ATOM 866 O O . GLU A 1 113 ? -13.382 -15.052 7.220 1.00 90.94 113 GLU A O 1
ATOM 871 N N . PRO A 1 114 ? -15.037 -16.032 8.391 1.00 86.50 114 PRO A N 1
ATOM 872 C CA . PRO A 1 114 ? -14.160 -16.955 9.113 1.00 86.50 114 PRO A CA 1
ATOM 873 C C . PRO A 1 114 ? -13.507 -18.025 8.227 1.00 86.50 114 PRO A C 1
ATOM 875 O O . PRO A 1 114 ? -12.561 -18.683 8.657 1.00 86.50 114 PRO A O 1
ATOM 878 N N . ARG A 1 115 ? -14.038 -18.251 7.017 1.00 85.56 115 ARG A N 1
ATOM 879 C CA . ARG A 1 115 ? -13.556 -19.248 6.048 1.00 85.56 115 ARG A CA 1
ATOM 880 C C . ARG A 1 115 ? -13.461 -18.625 4.649 1.00 85.56 115 ARG A C 1
ATOM 882 O O . ARG A 1 115 ? -14.276 -18.960 3.792 1.00 85.56 115 ARG A O 1
ATOM 889 N N . PRO A 1 116 ? -12.500 -17.716 4.414 1.00 70.69 116 PRO A N 1
ATOM 890 C CA . PRO A 1 116 ? -12.333 -17.099 3.105 1.00 70.69 116 PRO A CA 1
ATOM 891 C C . PRO A 1 116 ? -11.972 -18.174 2.072 1.00 70.69 116 PRO A C 1
ATOM 893 O O . PRO A 1 116 ? -11.065 -18.981 2.294 1.00 70.69 116 PRO A O 1
ATOM 896 N N . GLN A 1 117 ? -12.711 -18.220 0.963 1.00 69.50 117 GLN A N 1
ATOM 897 C CA . GLN A 1 117 ? -12.345 -19.049 -0.186 1.00 69.50 117 GLN A CA 1
ATOM 898 C C . GLN A 1 117 ? -11.167 -18.398 -0.927 1.00 69.50 117 GLN A C 1
ATOM 900 O O . GLN A 1 117 ? -10.995 -17.181 -0.856 1.00 69.50 117 GLN A O 1
ATOM 905 N N . ARG A 1 118 ? -10.325 -19.228 -1.553 1.00 53.94 118 ARG A N 1
ATOM 906 C CA . ARG A 1 118 ? -9.192 -18.774 -2.371 1.00 53.94 118 ARG A CA 1
ATOM 907 C C . ARG A 1 118 ? -9.659 -18.147 -3.673 1.00 53.94 118 ARG A C 1
ATOM 909 O O . ARG A 1 118 ? -10.641 -18.679 -4.234 1.00 53.94 118 ARG A O 1
#

Foldseek 3Di:
DWDDDPDDDTDDDDDDPCVLVVLLVVLCVVFVNPLADNPDRVDGDPAEEEEPDDCVDCCCVRNGPPNCVVSVHHYDDDDDDDALVVVVVSCVVPVHPTYDYDPVSVVRNCVVPVPDDD

Solvent-accessible surface area (backbone atoms only — not comparable to full-atom values): 7215 Å² total; per-residue (Å²): 81,70,42,90,44,99,68,77,70,67,41,78,49,85,78,61,78,71,53,53,68,72,45,44,63,61,45,26,68,75,48,81,46,59,61,48,30,94,88,44,82,88,45,82,39,84,57,21,36,34,47,90,54,54,65,74,40,67,62,20,30,62,62,45,51,52,52,35,50,72,56,74,34,57,71,56,81,76,97,69,82,90,46,48,69,60,50,53,49,51,35,65,76,66,59,50,71,42,74,55,74,53,72,68,58,49,52,49,32,46,67,73,44,81,75,75,79,132

Organism: Hemiselmis andersenii (NCBI:txid464988)

Mean predicted aligned error: 3.96 Å

Sequence (118 aa):
IYTSGTTGNPKGALIPQRALIGNLSGFVASQNWFGFDPFDPSRPSDAVFWSPADWAWTGGLMDALLPTLYFGRPIVAWQGRFSAAKAFELMAAYGVTHAFLFPTALKAMMKAEPRPQR

InterPro domains:
  IPR000873 AMP-dependent synthetase/ligase domain [PF00501] (1-115)
  IPR042099 ANL, N-terminal domain [G3DSA:3.40.50.12780] (1-118)
  IPR051087 Mitochondrial Acyl-CoA Synthetase Medium-Chain [PTHR43605] (1-112)

Radius of gyration: 15.86 Å; Cα contacts (8 Å, |Δi|>4): 145; chains: 1; bounding box: 32×41×40 Å

Secondary structure (DSSP, 8-state):
-EE--SSSSPEEPP--TTHHHHHHHHHHHHTTTTTB-SS-TTSBP---EE----TTSHHHIIIIIHHHHHTT--EE---S---HHHHHHHHHHHT--EE---HHHHHHHHHH-SS---

Nearest PDB structures (foldseek):
  5u2a-assembly1_A  TM=8.414E-01  e=2.660E-05  Brucella canis ATCC 23365
  5oe3-assembly4_D  TM=8.553E-01  e=5.414E-01  Pseudomonas aeruginosa PAO1
  5oe6-assembly3_C  TM=8.578E-01  e=2.276E+00  Pseudomonas aeruginosa PAO1
  5oe6-assembly4_D  TM=8.384E-01  e=2.429E+00  Pseudomonas aeruginosa PAO1
  5oe4-assembly2_B  TM=8.329E-01  e=2.429E+00  Pseudomonas aeruginosa PAO1

pLDDT: mean 93.32, std 6.77, range [53.94, 98.38]